Protein AF-A0AAV2AVJ0-F1 (afdb_monomer_lite)

Secondary structure (DSSP, 8-state):
-HHHHH--SSS---SSHHHHHHHHHHHH-HHHHHHHHHHTT--------THHHHHHHHHHHH-HHHHHHHHHHHHHHTSPB-TTTTTT-SSPBTT-HHHHHHHHTS-HHHHHHHHHHT-S-TTTSPPHHHHHTSHHHHTT-

Sequence (141 aa):
MLCILSKKYPFFRADDDLTALAEITFLVGTTEMKMAAHSIGKVLTMNLPETTESISDIRKQLGPARYLQALCTLIMQDQPCYAHSYPQSKEPIMRCMLCYEMSRQVPQSAFDLLNKLLDPNPHTRITAHDALMHPFFTEQI

Foldseek 3Di:
DLCVLLVDPPPQDDPDDVSSVVVLCLLQAVVQLQVLLVLVVHGDDDPDPPVRVVLNVVCVVLPQLRSSLVVSLVSNLQDFACPVCPPPDRGTDHSDPVSNVVSVPQDSQVSVLVSLCSRSRPVRRDDPVVSCVGCSNPVPD

InterPro domains:
  IPR011009 Protein kinase-like domain superfamily [SSF56112] (3-139)

Structure (mmCIF, N/CA/C/O backbone):
data_AF-A0AAV2AVJ0-F1
#
_entry.id   AF-A0AAV2AVJ0-F1
#
loop_
_atom_site.group_PDB
_atom_site.id
_atom_site.type_symbol
_atom_site.label_atom_id
_atom_site.label_alt_id
_atom_site.label_comp_id
_atom_site.label_asym_id
_atom_site.label_entity_id
_atom_site.label_seq_id
_atom_site.pdbx_PDB_ins_code
_atom_site.Cartn_x
_atom_site.Cartn_y
_atom_site.Cartn_z
_atom_site.occupancy
_atom_site.B_iso_or_equiv
_atom_site.auth_seq_id
_atom_site.auth_comp_id
_atom_site.auth_asym_id
_atom_site.auth_atom_id
_atom_site.pdbx_PDB_model_num
ATOM 1 N N . MET A 1 1 ? 1.447 -5.380 -6.882 1.00 91.25 1 MET A N 1
ATOM 2 C CA . MET A 1 1 ? 2.059 -4.053 -7.125 1.00 91.25 1 MET A CA 1
ATOM 3 C C . MET A 1 1 ? 3.228 -3.760 -6.180 1.00 91.25 1 MET A C 1
ATOM 5 O O . MET A 1 1 ? 4.312 -3.500 -6.679 1.00 91.25 1 MET A O 1
ATOM 9 N N . LEU A 1 2 ? 3.070 -3.886 -4.854 1.00 95.06 2 LEU A N 1
ATOM 10 C CA . LEU A 1 2 ? 4.154 -3.665 -3.876 1.00 95.06 2 LEU A CA 1
ATOM 11 C C . LEU A 1 2 ? 5.429 -4.490 -4.152 1.00 95.06 2 LEU A C 1
ATOM 13 O O . LEU A 1 2 ? 6.517 -3.926 -4.235 1.00 95.06 2 LEU A O 1
ATOM 17 N N . CYS A 1 3 ? 5.302 -5.804 -4.378 1.00 95.00 3 CYS A N 1
ATOM 18 C CA . CYS A 1 3 ? 6.441 -6.670 -4.723 1.00 95.00 3 CYS A CA 1
ATOM 19 C C . CYS A 1 3 ? 7.137 -6.253 -6.030 1.00 95.00 3 CYS A C 1
ATOM 21 O O . CYS A 1 3 ? 8.350 -6.367 -6.147 1.00 95.00 3 CYS A O 1
ATOM 23 N N . ILE A 1 4 ? 6.373 -5.750 -7.007 1.00 93.00 4 ILE A N 1
ATOM 24 C CA . ILE A 1 4 ? 6.895 -5.322 -8.314 1.00 93.00 4 ILE A CA 1
ATOM 25 C C . ILE A 1 4 ? 7.734 -4.053 -8.138 1.00 93.00 4 ILE A C 1
ATOM 27 O O . ILE A 1 4 ? 8.883 -4.006 -8.568 1.00 93.00 4 ILE A O 1
ATOM 31 N N . LEU A 1 5 ? 7.180 -3.047 -7.455 1.00 93.44 5 LEU A N 1
ATOM 32 C CA . LEU A 1 5 ? 7.832 -1.748 -7.265 1.00 93.44 5 LEU A CA 1
ATOM 33 C C . LEU A 1 5 ? 9.040 -1.813 -6.320 1.00 93.44 5 LEU A C 1
ATOM 35 O O . LEU A 1 5 ? 10.007 -1.083 -6.518 1.00 93.44 5 LEU A O 1
ATOM 39 N N . SER A 1 6 ? 9.016 -2.706 -5.329 1.00 92.75 6 SER A N 1
ATOM 40 C CA . 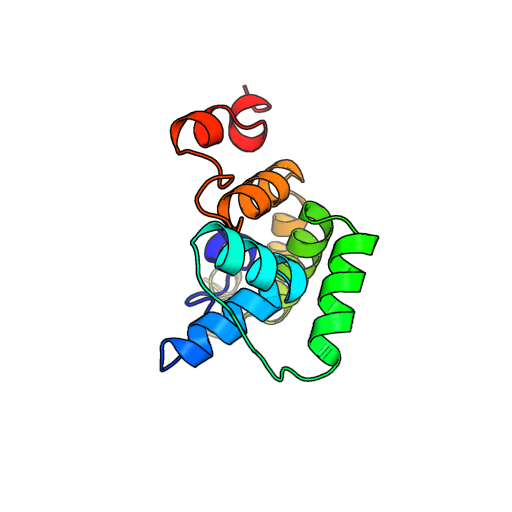SER A 1 6 ? 10.141 -2.929 -4.404 1.00 92.75 6 SER A CA 1
ATOM 41 C C . SER A 1 6 ? 11.150 -3.978 -4.882 1.00 92.75 6 SER A C 1
ATOM 43 O O . SER A 1 6 ? 12.223 -4.095 -4.296 1.00 92.75 6 SER A O 1
ATOM 45 N N . LYS A 1 7 ? 10.809 -4.768 -5.913 1.00 89.69 7 LYS A N 1
ATOM 46 C CA . LYS A 1 7 ? 11.548 -5.967 -6.360 1.00 89.69 7 LYS A CA 1
ATOM 47 C C . LYS A 1 7 ? 11.802 -7.002 -5.252 1.00 89.69 7 LYS A C 1
ATOM 49 O O . LYS A 1 7 ? 12.700 -7.829 -5.375 1.00 89.69 7 LYS A O 1
ATOM 54 N N . LYS A 1 8 ? 11.002 -6.982 -4.183 1.00 90.69 8 LYS A N 1
ATOM 55 C CA . LYS A 1 8 ? 11.078 -7.929 -3.066 1.00 90.69 8 LYS A CA 1
ATOM 56 C C . LYS A 1 8 ? 9.897 -8.890 -3.131 1.00 90.69 8 LYS A C 1
ATOM 58 O O . LYS A 1 8 ? 8.742 -8.467 -3.060 1.00 90.69 8 LYS A O 1
ATOM 63 N N . TYR A 1 9 ? 10.186 -10.184 -3.235 1.00 90.81 9 TYR A N 1
ATOM 64 C CA . TYR A 1 9 ? 9.184 -11.243 -3.165 1.00 90.81 9 TYR A CA 1
ATOM 65 C C . TYR A 1 9 ? 9.683 -12.437 -2.324 1.00 90.81 9 TYR A C 1
ATOM 67 O O . TYR A 1 9 ? 10.835 -12.848 -2.481 1.00 90.81 9 TYR A O 1
ATOM 75 N N . PRO A 1 10 ? 8.837 -13.012 -1.450 1.00 93.00 10 PRO A N 1
ATOM 76 C CA . PRO A 1 10 ? 7.617 -12.395 -0.921 1.00 93.00 10 PRO A CA 1
ATOM 77 C C . PRO A 1 10 ? 7.958 -11.107 -0.144 1.00 93.00 10 PRO A C 1
ATOM 79 O O . PRO A 1 10 ? 9.048 -10.995 0.423 1.00 93.00 10 PRO A O 1
ATOM 82 N N . PHE A 1 11 ? 7.065 -10.109 -0.188 1.00 93.44 11 PHE A N 1
ATOM 83 C CA . PHE A 1 11 ? 7.297 -8.829 0.494 1.00 93.44 11 PHE A CA 1
ATOM 84 C C . PHE A 1 11 ? 7.153 -8.979 2.010 1.00 93.44 11 PHE A C 1
ATOM 86 O O . PHE A 1 11 ? 8.098 -8.679 2.735 1.00 93.44 11 PHE A O 1
ATOM 93 N N . PHE A 1 12 ? 5.999 -9.485 2.447 1.00 92.56 12 PHE A N 1
ATOM 94 C CA . PHE A 1 12 ? 5.727 -9.882 3.827 1.00 92.56 12 PHE A CA 1
ATOM 95 C C . PHE A 1 12 ? 6.182 -11.327 4.041 1.00 92.56 12 PHE A C 1
ATOM 97 O O . PHE A 1 12 ? 5.973 -12.171 3.162 1.00 92.56 12 PHE A O 1
ATOM 104 N N . ARG A 1 13 ? 6.834 -11.603 5.171 1.00 90.50 13 ARG A N 1
ATOM 105 C CA . ARG A 1 13 ? 7.372 -12.930 5.530 1.00 90.50 13 ARG A CA 1
ATOM 106 C C . ARG A 1 13 ? 6.960 -13.282 6.955 1.00 90.50 13 ARG A C 1
ATOM 108 O O . ARG A 1 13 ? 7.796 -13.579 7.798 1.00 90.50 13 ARG A O 1
ATOM 115 N N . ALA A 1 14 ? 5.660 -13.216 7.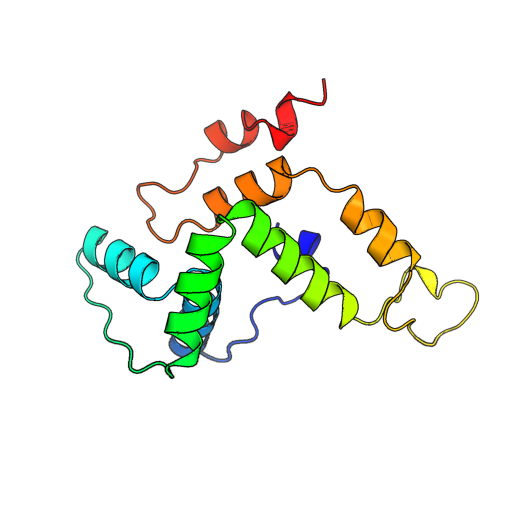190 1.00 92.81 14 ALA A N 1
ATOM 116 C CA . ALA A 1 14 ? 5.067 -13.560 8.464 1.00 92.81 14 ALA A CA 1
ATOM 117 C C . ALA A 1 14 ? 4.729 -15.053 8.535 1.00 92.81 14 ALA A C 1
ATOM 119 O O . ALA A 1 14 ? 4.146 -15.602 7.597 1.00 92.81 14 ALA A O 1
ATOM 120 N N . ASP A 1 15 ? 5.059 -15.672 9.666 1.00 94.31 15 ASP A N 1
ATOM 121 C CA . ASP A 1 15 ? 4.747 -17.078 9.952 1.00 94.31 15 ASP A CA 1
ATOM 122 C C . ASP A 1 15 ? 3.333 -17.264 10.542 1.00 94.31 15 ASP A C 1
ATOM 124 O O . ASP A 1 15 ? 2.819 -18.381 10.593 1.00 94.31 15 ASP A O 1
ATOM 128 N N . ASP A 1 16 ? 2.688 -16.172 10.966 1.00 95.19 16 ASP A N 1
ATOM 129 C CA . ASP A 1 16 ? 1.339 -16.150 11.532 1.00 95.19 16 ASP A CA 1
ATOM 130 C C . ASP A 1 16 ? 0.594 -14.835 11.219 1.00 95.19 16 ASP A C 1
ATOM 132 O O . ASP A 1 16 ? 1.191 -13.827 10.824 1.00 95.19 16 ASP A O 1
ATOM 136 N N . ASP A 1 17 ? -0.727 -14.838 11.419 1.00 95.12 17 ASP A N 1
ATOM 137 C CA . ASP A 1 17 ? -1.611 -13.717 11.075 1.00 95.12 17 ASP A CA 1
ATOM 138 C C . ASP A 1 17 ? -1.318 -12.431 11.867 1.00 95.12 17 ASP A C 1
ATOM 140 O O . ASP A 1 17 ? -1.495 -11.330 11.340 1.00 95.12 17 ASP A O 1
ATOM 144 N N . LEU A 1 18 ? -0.874 -12.532 13.126 1.00 92.06 18 LEU A N 1
ATOM 145 C CA . LEU A 1 18 ? -0.579 -11.360 13.956 1.00 92.06 18 LEU A CA 1
ATOM 146 C C . LEU A 1 18 ? 0.740 -10.719 13.536 1.00 92.06 18 LEU A C 1
ATOM 148 O O . LEU A 1 18 ? 0.825 -9.491 13.465 1.00 92.06 18 LEU A O 1
ATOM 152 N N . THR A 1 19 ? 1.736 -11.534 13.192 1.00 91.94 19 THR A N 1
ATOM 153 C CA . THR A 1 19 ? 2.981 -11.056 12.584 1.00 91.94 19 THR A CA 1
ATOM 154 C C . THR A 1 19 ? 2.695 -10.396 11.234 1.00 91.94 19 THR A C 1
ATOM 156 O O . THR A 1 19 ? 3.174 -9.291 10.978 1.00 91.94 19 THR A O 1
ATOM 159 N N . ALA A 1 20 ? 1.824 -10.988 10.408 1.00 93.56 20 ALA A N 1
ATOM 160 C CA . ALA A 1 20 ? 1.416 -10.402 9.131 1.00 93.56 20 ALA A CA 1
ATOM 161 C C . ALA A 1 20 ? 0.720 -9.050 9.333 1.00 93.56 20 ALA A C 1
ATOM 163 O O . ALA A 1 20 ? 1.047 -8.065 8.667 1.00 93.56 20 ALA A O 1
ATOM 164 N N . LEU A 1 21 ? -0.202 -8.973 10.297 1.00 93.19 21 LEU A N 1
ATOM 165 C CA . LEU A 1 21 ? -0.881 -7.734 10.655 1.00 93.19 21 LEU A CA 1
ATOM 166 C C . LEU A 1 21 ? 0.108 -6.672 11.150 1.00 93.19 21 LEU A C 1
ATOM 168 O O . LEU A 1 21 ? -0.013 -5.511 10.759 1.00 93.19 21 LEU A O 1
ATOM 172 N N . ALA A 1 22 ? 1.095 -7.044 11.967 1.00 90.00 22 ALA A N 1
ATOM 173 C CA . ALA A 1 22 ? 2.124 -6.126 12.446 1.00 90.00 22 ALA A CA 1
ATOM 174 C C . ALA A 1 22 ? 2.992 -5.582 11.297 1.00 90.00 22 ALA A C 1
ATOM 176 O O . ALA A 1 22 ? 3.193 -4.369 11.222 1.00 90.00 22 ALA A O 1
ATOM 177 N N . GLU A 1 23 ? 3.438 -6.434 10.366 1.00 91.19 23 GLU A N 1
ATOM 178 C CA . GLU A 1 23 ? 4.218 -6.011 9.193 1.00 91.19 23 GLU A CA 1
ATOM 179 C C . GLU A 1 23 ? 3.418 -5.079 8.268 1.00 91.19 23 GLU A C 1
ATOM 181 O O . GLU A 1 23 ? 3.928 -4.051 7.812 1.00 91.19 23 GLU A O 1
ATOM 186 N N . ILE A 1 24 ? 2.141 -5.392 8.016 1.00 92.38 24 ILE A N 1
ATOM 187 C CA . ILE A 1 24 ? 1.252 -4.523 7.233 1.00 92.38 24 ILE A CA 1
ATOM 188 C C . ILE A 1 24 ? 1.052 -3.192 7.961 1.00 92.38 24 ILE A C 1
ATOM 190 O O . ILE A 1 24 ? 1.110 -2.128 7.343 1.00 92.38 24 ILE A O 1
ATOM 194 N N . THR A 1 25 ? 0.849 -3.229 9.277 1.00 90.88 25 THR A N 1
ATOM 195 C CA . THR A 1 25 ? 0.639 -2.015 10.068 1.00 90.88 25 THR A CA 1
ATOM 196 C C . THR A 1 25 ? 1.886 -1.136 10.103 1.00 90.88 25 THR A C 1
ATOM 198 O O . THR A 1 25 ? 1.766 0.084 10.062 1.00 90.88 25 THR A O 1
ATOM 201 N N . PHE A 1 26 ? 3.080 -1.726 10.108 1.00 87.38 26 PHE A N 1
ATOM 202 C CA . PHE A 1 26 ? 4.339 -0.992 9.997 1.00 87.38 26 PHE A CA 1
ATOM 203 C C . PHE A 1 26 ? 4.454 -0.234 8.665 1.00 87.38 26 PHE A C 1
ATOM 205 O O . PHE A 1 26 ? 4.919 0.902 8.636 1.00 87.38 26 PHE A O 1
ATOM 212 N N . LEU A 1 27 ? 3.996 -0.840 7.564 1.00 89.00 27 LEU A N 1
ATOM 213 C CA . LEU A 1 27 ? 3.978 -0.209 6.241 1.00 89.00 27 LEU A CA 1
ATOM 214 C C . LEU A 1 27 ? 2.919 0.903 6.122 1.00 89.00 27 LEU A C 1
ATOM 216 O O . LEU A 1 27 ? 3.133 1.924 5.461 1.00 89.00 27 LEU A O 1
ATOM 220 N N . VAL A 1 28 ? 1.737 0.668 6.688 1.00 89.38 28 VAL A N 1
ATOM 221 C CA . VAL A 1 28 ? 0.567 1.539 6.512 1.00 89.38 28 VAL A CA 1
ATOM 222 C C . VAL A 1 28 ? 0.544 2.689 7.518 1.00 89.38 28 VAL A C 1
ATOM 224 O O . VAL A 1 28 ? 0.206 3.807 7.136 1.00 89.38 28 VAL A O 1
ATOM 227 N N . GLY A 1 29 ? 0.937 2.428 8.761 1.00 87.25 29 GLY A N 1
ATOM 228 C CA . GLY A 1 29 ? 0.799 3.333 9.896 1.00 87.25 29 GLY A CA 1
ATOM 229 C C . GLY A 1 29 ? -0.155 2.770 10.952 1.00 87.25 29 GLY A C 1
ATOM 230 O O . GLY A 1 29 ? -1.190 2.166 10.649 1.00 87.25 29 GLY A O 1
ATOM 231 N N . THR A 1 30 ? 0.204 2.953 12.224 1.00 87.19 30 THR A N 1
ATOM 232 C CA . THR A 1 30 ? -0.553 2.406 13.363 1.00 87.19 30 THR A CA 1
ATOM 233 C C . THR A 1 30 ? -1.891 3.113 13.552 1.00 87.19 30 THR A C 1
ATOM 235 O O . THR A 1 30 ? -2.888 2.481 13.903 1.00 87.19 30 THR A O 1
ATOM 238 N N . THR A 1 31 ? -1.931 4.421 13.295 1.00 87.56 31 THR A N 1
ATOM 239 C CA . THR A 1 31 ? -3.136 5.243 13.454 1.00 87.56 31 THR A CA 1
ATOM 240 C C . THR A 1 31 ? -4.161 4.880 12.386 1.00 87.56 31 THR A C 1
ATOM 242 O O . THR A 1 31 ? -5.318 4.601 12.692 1.00 87.56 31 THR A O 1
ATOM 245 N N . GLU A 1 32 ? -3.717 4.806 11.135 1.00 89.94 32 GLU A N 1
ATOM 246 C CA . GLU A 1 32 ? -4.505 4.447 9.962 1.00 89.94 32 GLU A CA 1
ATOM 247 C C . GLU A 1 32 ? -5.096 3.043 10.106 1.00 89.94 32 GLU A C 1
ATOM 249 O O . GLU A 1 32 ? -6.292 2.852 9.876 1.00 89.94 32 GLU A O 1
ATOM 254 N N . MET A 1 33 ? -4.298 2.077 10.572 1.00 92.94 33 MET A N 1
ATOM 255 C CA . MET A 1 33 ? -4.782 0.718 10.805 1.00 92.94 33 MET A CA 1
ATOM 256 C C . MET A 1 33 ? -5.817 0.645 11.937 1.00 92.94 33 MET A C 1
ATOM 258 O O . MET A 1 33 ? -6.833 -0.034 11.794 1.00 92.94 33 MET A O 1
ATOM 262 N N . LYS A 1 34 ? -5.614 1.367 13.049 1.00 92.44 34 LYS A N 1
ATOM 263 C CA . LYS A 1 34 ? -6.597 1.426 14.148 1.00 92.44 34 LYS A CA 1
ATOM 264 C C . LYS A 1 34 ? -7.925 2.035 13.693 1.00 92.44 34 LYS A C 1
ATOM 266 O O . LYS A 1 34 ? -8.983 1.505 14.030 1.00 92.44 34 LYS A O 1
ATOM 271 N N . MET A 1 35 ? -7.880 3.110 12.904 1.00 93.12 35 MET A N 1
ATOM 272 C CA . MET A 1 35 ? -9.082 3.731 12.334 1.00 93.12 35 MET A CA 1
ATOM 273 C C . MET A 1 35 ? -9.812 2.784 11.373 1.00 93.12 35 MET A C 1
ATOM 275 O O . MET A 1 35 ? -11.036 2.671 11.431 1.00 93.12 35 MET A O 1
ATOM 279 N N . ALA A 1 36 ? -9.071 2.066 10.527 1.00 96.00 36 ALA A N 1
ATOM 280 C CA . ALA A 1 36 ? -9.639 1.066 9.630 1.00 96.00 36 ALA A CA 1
ATOM 281 C C . ALA A 1 36 ? -10.267 -0.115 10.384 1.00 96.00 36 ALA A C 1
ATOM 283 O O . ALA A 1 36 ? -11.354 -0.556 10.030 1.00 96.00 36 ALA A O 1
ATOM 284 N N . ALA A 1 37 ? -9.635 -0.599 11.457 1.00 96.75 37 ALA A N 1
ATOM 285 C CA . ALA A 1 37 ? -10.225 -1.628 12.311 1.00 96.75 37 ALA A CA 1
ATOM 286 C C . ALA A 1 37 ? -11.550 -1.144 12.925 1.00 96.75 37 ALA A C 1
ATOM 288 O O . ALA A 1 37 ? -12.551 -1.861 12.899 1.00 96.75 37 ALA A O 1
ATOM 289 N N . HIS A 1 38 ? -11.589 0.102 13.403 1.00 96.88 38 HIS A N 1
ATOM 290 C CA . HIS A 1 38 ? -12.805 0.683 13.963 1.00 96.88 38 HIS A CA 1
ATOM 291 C C . HIS A 1 38 ? -13.939 0.788 12.928 1.00 96.88 38 HIS A C 1
ATOM 293 O O . HIS A 1 38 ? -15.093 0.526 13.265 1.00 96.88 38 HIS A O 1
ATOM 299 N N . SER A 1 39 ? -13.638 1.105 11.660 1.00 97.62 39 SER A N 1
ATOM 300 C CA . SER A 1 39 ? -14.659 1.219 10.601 1.00 97.62 39 SER A CA 1
ATOM 301 C C . SER A 1 39 ? -15.378 -0.101 10.290 1.00 97.62 39 SER A C 1
ATOM 303 O O . SER A 1 39 ? -16.489 -0.082 9.765 1.00 97.62 39 SER A O 1
ATOM 305 N N . ILE A 1 40 ? -14.779 -1.239 10.653 1.00 97.25 40 ILE A N 1
ATOM 306 C CA . ILE A 1 40 ? -15.363 -2.582 10.519 1.00 97.25 40 ILE A CA 1
ATOM 307 C C . ILE A 1 40 ? -15.840 -3.161 11.864 1.00 97.25 40 ILE A C 1
ATOM 309 O O . ILE A 1 40 ? -16.057 -4.368 11.983 1.00 97.25 40 ILE A O 1
ATOM 313 N N . GLY A 1 41 ? -15.982 -2.322 12.898 1.00 97.19 41 GLY A N 1
ATOM 314 C CA . GLY A 1 41 ? -16.452 -2.736 14.223 1.00 97.19 41 GLY A CA 1
ATOM 315 C C . GLY A 1 41 ? -15.441 -3.578 15.009 1.00 97.19 41 GLY A C 1
ATOM 316 O O . GLY A 1 41 ? -15.831 -4.402 15.837 1.00 97.19 41 GLY A O 1
ATOM 317 N N . LYS A 1 42 ? -14.141 -3.414 14.737 1.00 96.31 42 LYS A N 1
ATOM 318 C CA . LYS A 1 42 ? -13.047 -4.085 15.450 1.00 96.31 42 LYS A CA 1
ATOM 319 C C . LYS A 1 42 ? -12.232 -3.078 16.255 1.00 96.31 42 LYS A C 1
ATOM 321 O O . LYS A 1 42 ? -12.075 -1.924 15.873 1.00 96.31 42 LYS A O 1
ATOM 326 N N . VAL A 1 43 ? -11.672 -3.538 17.368 1.00 94.31 43 VAL A N 1
ATOM 327 C CA . VAL A 1 43 ? -10.734 -2.757 18.179 1.00 94.31 43 VAL A CA 1
ATOM 328 C C . VAL A 1 43 ? -9.361 -3.390 18.036 1.00 94.31 43 VAL A C 1
ATOM 330 O O . VAL A 1 43 ? -9.190 -4.566 18.352 1.00 94.31 43 VAL A O 1
ATOM 333 N N . LEU A 1 44 ? -8.396 -2.615 17.542 1.00 90.88 44 LEU A N 1
ATOM 334 C CA . LEU A 1 44 ? -7.011 -3.050 17.404 1.00 90.88 44 LEU A CA 1
ATOM 335 C C . LEU A 1 44 ? -6.148 -2.396 18.484 1.00 90.88 44 LEU A C 1
ATOM 337 O O . LEU A 1 44 ? -5.887 -1.192 18.452 1.00 90.88 44 LEU A O 1
ATOM 341 N N . THR A 1 45 ? -5.671 -3.213 19.417 1.00 89.56 45 THR A N 1
ATOM 342 C CA . THR A 1 45 ? -4.700 -2.805 20.435 1.00 89.56 45 THR A CA 1
ATOM 343 C C . THR A 1 45 ? -3.350 -3.393 20.080 1.00 89.56 45 THR A C 1
ATOM 345 O O . THR A 1 45 ? -3.239 -4.572 19.761 1.00 89.56 45 THR A O 1
ATOM 348 N N . MET A 1 46 ? -2.318 -2.561 20.112 1.00 79.81 46 MET A N 1
ATOM 349 C CA . MET A 1 46 ? -0.998 -2.934 19.632 1.00 79.81 46 MET A CA 1
ATOM 350 C C . MET A 1 46 ? 0.053 -2.143 20.404 1.00 79.81 46 MET A C 1
ATOM 352 O O . MET A 1 46 ? 0.048 -0.913 20.371 1.00 79.81 46 MET A O 1
ATOM 356 N N . ASN A 1 47 ? 0.927 -2.872 21.098 1.00 77.56 47 ASN A N 1
ATOM 357 C CA . ASN A 1 47 ? 2.102 -2.340 21.785 1.00 77.56 47 ASN A CA 1
ATOM 358 C C . ASN A 1 47 ? 3.301 -2.454 20.845 1.00 77.56 47 ASN A C 1
ATOM 360 O O . ASN A 1 47 ? 4.181 -3.290 21.042 1.00 77.56 47 ASN A O 1
ATOM 364 N N . LEU A 1 48 ? 3.281 -1.671 19.766 1.00 67.56 48 LEU A N 1
ATOM 365 C CA . LEU A 1 48 ? 4.434 -1.594 18.878 1.00 67.56 48 LEU A CA 1
ATOM 366 C C . LEU A 1 48 ? 5.475 -0.618 19.444 1.00 67.56 48 LEU A C 1
ATOM 368 O O . LEU A 1 48 ? 5.102 0.341 20.120 1.00 67.56 48 LEU A O 1
ATOM 372 N N . PRO A 1 49 ? 6.770 -0.847 19.173 1.00 67.19 49 PRO A N 1
ATOM 373 C CA . PRO A 1 49 ? 7.830 0.073 19.570 1.00 67.19 49 PRO A CA 1
ATOM 374 C C . PRO A 1 49 ? 7.646 1.474 18.955 1.00 67.19 49 PRO A C 1
ATOM 376 O O . PRO A 1 49 ? 7.053 1.623 17.879 1.00 67.19 49 PRO A O 1
ATOM 379 N N . GLU A 1 50 ? 8.214 2.491 19.616 1.00 59.69 50 GLU A N 1
ATOM 380 C CA . GLU A 1 50 ? 8.179 3.923 19.234 1.00 59.69 50 GLU A CA 1
ATOM 381 C C . GLU A 1 50 ? 8.590 4.184 17.771 1.00 59.69 50 GLU A C 1
ATOM 383 O O . GLU A 1 50 ? 8.157 5.147 17.140 1.00 59.69 50 GLU A O 1
ATOM 388 N N . THR A 1 51 ? 9.371 3.278 17.174 1.00 61.78 51 THR A N 1
ATOM 389 C CA . THR A 1 51 ? 9.771 3.316 15.759 1.00 61.78 51 THR A CA 1
ATOM 390 C C . THR A 1 51 ? 8.587 3.350 14.786 1.00 61.78 51 THR A C 1
ATOM 392 O O . THR A 1 51 ? 8.728 3.831 13.663 1.00 61.78 51 THR A O 1
ATOM 395 N N . THR A 1 52 ? 7.407 2.887 15.202 1.00 60.44 52 THR A N 1
ATOM 396 C CA . THR A 1 52 ? 6.191 2.897 14.373 1.00 60.44 52 THR A CA 1
ATOM 397 C C . THR A 1 52 ? 5.459 4.239 14.355 1.00 60.44 52 THR A C 1
ATOM 399 O O . THR A 1 52 ? 4.815 4.577 13.356 1.00 60.44 52 THR A O 1
ATOM 402 N N . GLU A 1 53 ? 5.612 5.045 15.406 1.00 60.03 53 GLU A N 1
ATOM 403 C CA . GLU A 1 53 ? 5.133 6.430 15.427 1.00 60.03 53 GLU A CA 1
ATOM 404 C C . GLU A 1 53 ? 5.974 7.280 14.469 1.00 60.03 53 GLU A C 1
ATOM 406 O O . GLU A 1 53 ? 5.425 7.938 13.585 1.00 60.03 53 GLU A O 1
ATOM 411 N N . SER A 1 54 ? 7.301 7.109 14.509 1.00 70.69 54 SER A N 1
ATOM 412 C CA . SER A 1 54 ? 8.231 7.779 13.590 1.00 70.69 54 SER A CA 1
ATOM 413 C C . SER A 1 54 ? 7.909 7.521 12.111 1.00 70.69 54 SER A C 1
ATOM 415 O O . SER A 1 54 ? 7.963 8.440 11.297 1.00 70.69 54 SER A O 1
ATOM 417 N N . ILE A 1 55 ? 7.510 6.302 11.736 1.00 72.56 55 ILE A N 1
ATOM 418 C CA . ILE A 1 55 ? 7.157 5.981 10.340 1.00 72.56 55 ILE A CA 1
ATOM 419 C C . ILE A 1 55 ? 5.848 6.635 9.916 1.00 72.56 55 ILE A C 1
ATOM 421 O O . ILE A 1 55 ? 5.746 7.130 8.791 1.00 72.56 55 ILE A O 1
ATOM 425 N N . SER A 1 56 ? 4.864 6.659 10.813 1.00 76.81 56 SER A N 1
ATOM 426 C CA . SER A 1 56 ? 3.592 7.336 10.566 1.00 76.81 56 SER A CA 1
ATOM 427 C C . SER A 1 56 ? 3.826 8.840 10.352 1.00 76.81 56 SER A C 1
ATOM 429 O O . SER A 1 56 ? 3.249 9.438 9.443 1.00 76.81 56 SER A O 1
ATOM 431 N N . ASP A 1 57 ? 4.748 9.438 11.108 1.00 81.31 57 ASP A N 1
ATOM 432 C CA . ASP A 1 57 ? 5.136 10.843 10.963 1.00 81.31 57 ASP A CA 1
ATOM 433 C C . ASP A 1 57 ? 5.923 11.114 9.676 1.00 81.31 57 ASP A C 1
ATOM 435 O O . ASP A 1 57 ? 5.604 12.056 8.948 1.00 81.31 57 ASP A O 1
ATOM 439 N N . ILE A 1 58 ? 6.883 10.252 9.321 1.00 82.62 58 ILE A N 1
ATOM 440 C CA . ILE A 1 58 ? 7.613 10.336 8.044 1.00 82.62 58 ILE A CA 1
ATOM 441 C C . ILE A 1 58 ? 6.636 10.252 6.864 1.00 82.62 58 ILE A C 1
ATOM 443 O O . ILE A 1 58 ? 6.736 11.022 5.904 1.00 82.62 58 ILE A O 1
ATOM 447 N N . ARG A 1 59 ? 5.662 9.337 6.933 1.00 86.00 59 ARG A N 1
ATOM 448 C CA . ARG A 1 59 ? 4.625 9.170 5.909 1.00 86.00 59 ARG A CA 1
ATOM 449 C C . ARG A 1 59 ? 3.759 10.422 5.772 1.00 86.00 59 ARG A C 1
ATOM 451 O O . ARG A 1 59 ? 3.471 10.827 4.644 1.00 86.00 59 ARG A O 1
ATOM 458 N N . LYS A 1 60 ? 3.387 11.060 6.886 1.00 86.12 60 LYS A N 1
ATOM 459 C CA . LYS A 1 60 ? 2.665 12.344 6.887 1.00 86.12 60 LYS A CA 1
ATOM 460 C C . LYS A 1 60 ? 3.512 13.478 6.306 1.00 86.12 60 LYS A C 1
ATOM 462 O O . LYS A 1 60 ? 3.003 14.250 5.502 1.00 86.12 60 LYS A O 1
ATOM 467 N N . GLN A 1 61 ? 4.796 13.555 6.659 1.00 88.88 61 GLN A N 1
ATOM 468 C CA . GLN A 1 61 ? 5.701 14.619 6.210 1.00 88.88 61 GLN A CA 1
ATOM 469 C C . GLN A 1 61 ? 6.004 14.547 4.706 1.00 88.88 61 GLN A C 1
ATOM 471 O O . GLN A 1 61 ? 6.024 15.572 4.026 1.00 88.88 61 GLN A O 1
ATOM 476 N N . LEU A 1 62 ? 6.260 13.347 4.176 1.00 88.69 62 LEU A N 1
ATOM 477 C CA . LEU A 1 62 ? 6.598 13.150 2.761 1.00 88.69 62 LEU A CA 1
ATOM 478 C C . LEU A 1 62 ? 5.362 13.091 1.855 1.00 88.69 62 LEU A C 1
ATOM 480 O O . LEU A 1 62 ? 5.468 13.353 0.654 1.00 88.69 62 LEU A O 1
ATOM 484 N N . GLY A 1 63 ? 4.209 12.725 2.416 1.00 91.19 63 GLY A N 1
ATOM 485 C CA . GLY A 1 63 ? 3.035 12.289 1.672 1.00 91.19 63 GLY A CA 1
ATOM 486 C C . GLY A 1 63 ? 3.139 10.810 1.258 1.00 91.19 63 GLY A C 1
ATOM 487 O O . GLY A 1 63 ? 4.237 10.283 1.043 1.00 91.19 63 GLY A O 1
ATOM 488 N N . PRO A 1 64 ? 2.001 10.112 1.102 1.00 89.94 64 PRO A N 1
ATOM 489 C CA . PRO A 1 64 ? 1.973 8.653 1.000 1.00 89.94 64 PRO A CA 1
ATOM 490 C C . PRO A 1 64 ? 2.679 8.105 -0.247 1.00 89.94 64 PRO A C 1
ATOM 492 O O . PRO A 1 64 ? 3.431 7.137 -0.153 1.00 89.94 64 PRO A O 1
ATOM 495 N N . ALA A 1 65 ? 2.491 8.737 -1.409 1.00 91.88 65 ALA A N 1
ATOM 496 C CA . ALA A 1 65 ? 3.116 8.284 -2.650 1.00 91.88 65 ALA A CA 1
ATOM 497 C C . ALA A 1 65 ? 4.652 8.418 -2.599 1.00 91.88 65 ALA A C 1
ATOM 499 O O . ALA A 1 65 ? 5.371 7.503 -2.996 1.00 91.88 65 ALA A O 1
ATOM 500 N N . ARG A 1 66 ? 5.173 9.533 -2.067 1.00 93.38 66 ARG A N 1
ATOM 501 C CA . ARG A 1 66 ? 6.623 9.752 -1.921 1.00 93.38 66 ARG A CA 1
ATOM 502 C C . ARG A 1 66 ? 7.236 8.845 -0.862 1.00 93.38 66 ARG A C 1
ATOM 504 O O . ARG A 1 66 ? 8.320 8.313 -1.084 1.00 93.38 66 ARG A O 1
ATOM 511 N N . TYR A 1 67 ? 6.530 8.624 0.246 1.00 93.75 67 TYR A N 1
ATOM 512 C CA . TYR A 1 67 ? 6.921 7.644 1.256 1.00 93.75 67 TYR A CA 1
ATOM 513 C C . TYR A 1 67 ? 7.083 6.244 0.644 1.00 93.75 67 TYR A C 1
ATOM 515 O O . TYR A 1 67 ? 8.142 5.633 0.779 1.00 93.75 67 TYR A O 1
ATOM 523 N N . LEU A 1 68 ? 6.079 5.761 -0.099 1.00 94.31 68 LEU A N 1
ATOM 524 C CA . LEU A 1 68 ? 6.133 4.441 -0.736 1.00 94.31 68 LEU A CA 1
ATOM 525 C C . LEU A 1 68 ? 7.229 4.350 -1.803 1.00 94.31 68 LEU A C 1
ATOM 527 O O . LEU A 1 68 ? 7.876 3.310 -1.918 1.00 94.31 68 LEU A O 1
ATOM 531 N N . GLN A 1 69 ? 7.471 5.426 -2.553 1.00 94.25 69 GLN A N 1
ATOM 532 C CA . GLN A 1 69 ? 8.573 5.496 -3.511 1.00 94.25 69 GLN A CA 1
ATOM 533 C C . GLN A 1 69 ? 9.938 5.382 -2.829 1.00 94.25 69 GLN A C 1
ATOM 535 O O . GLN A 1 69 ? 10.776 4.584 -3.260 1.00 94.25 69 GLN A O 1
ATOM 540 N N . ALA A 1 70 ? 10.158 6.151 -1.760 1.00 92.62 70 ALA A N 1
ATOM 541 C CA . ALA A 1 70 ? 11.393 6.105 -0.987 1.00 92.62 70 ALA A CA 1
ATOM 542 C C . ALA A 1 70 ? 11.604 4.709 -0.386 1.00 92.62 70 ALA A C 1
ATOM 544 O O . ALA A 1 70 ? 12.665 4.115 -0.573 1.00 92.62 70 ALA A O 1
ATOM 545 N N . LEU A 1 71 ? 10.567 4.143 0.237 1.00 92.19 71 LEU A N 1
ATOM 546 C CA . LEU A 1 71 ? 10.613 2.804 0.818 1.00 92.19 71 LEU A CA 1
ATOM 547 C C . LEU A 1 71 ? 10.940 1.731 -0.229 1.00 92.19 71 LEU A C 1
ATOM 549 O O . LEU A 1 71 ? 11.849 0.931 -0.022 1.00 92.19 71 LEU A O 1
ATOM 553 N N . CYS A 1 72 ? 10.242 1.720 -1.370 1.00 93.75 72 CYS A N 1
ATOM 554 C CA . CYS A 1 72 ? 10.500 0.748 -2.436 1.00 93.75 72 CYS A CA 1
ATOM 555 C C . CYS A 1 72 ? 11.923 0.879 -2.991 1.00 93.75 72 CYS A C 1
ATOM 557 O O . CYS A 1 72 ? 12.564 -0.133 -3.264 1.00 93.75 72 CYS A O 1
ATOM 559 N N . THR A 1 73 ? 12.430 2.107 -3.124 1.00 91.19 73 THR A N 1
ATOM 560 C CA . THR A 1 73 ? 13.797 2.365 -3.599 1.00 91.19 73 THR A CA 1
ATOM 561 C C . THR A 1 73 ? 14.840 1.847 -2.611 1.00 91.19 73 THR A C 1
ATOM 563 O O . THR A 1 73 ? 15.789 1.186 -3.029 1.00 91.19 73 THR A O 1
ATOM 566 N N . LEU A 1 74 ? 14.647 2.089 -1.310 1.00 90.44 74 LEU A N 1
ATOM 567 C CA . LEU A 1 74 ? 15.535 1.589 -0.256 1.00 90.44 74 LEU A CA 1
ATOM 568 C C . LEU A 1 74 ? 15.547 0.058 -0.212 1.00 90.44 74 LEU A C 1
ATOM 570 O O . LEU A 1 74 ? 16.617 -0.546 -0.230 1.00 90.44 74 LEU A O 1
ATOM 574 N N . ILE A 1 75 ? 14.368 -0.573 -0.235 1.00 91.12 75 ILE A N 1
ATOM 575 C CA . ILE A 1 75 ? 14.247 -2.037 -0.252 1.00 91.12 75 ILE A CA 1
ATOM 576 C C . ILE A 1 75 ? 14.949 -2.618 -1.481 1.00 91.12 75 ILE A C 1
ATOM 578 O O . ILE A 1 75 ? 15.688 -3.592 -1.360 1.00 91.12 75 ILE A O 1
ATOM 582 N N . MET A 1 76 ? 14.749 -2.008 -2.652 1.00 88.62 76 MET A N 1
ATOM 583 C CA . MET A 1 76 ? 15.338 -2.465 -3.908 1.00 88.62 76 MET A CA 1
ATOM 584 C C . MET A 1 76 ? 16.868 -2.431 -3.890 1.00 88.62 76 MET A C 1
ATOM 586 O O . MET A 1 76 ? 17.498 -3.340 -4.425 1.00 88.62 76 MET A O 1
ATOM 590 N N . GLN A 1 77 ? 17.473 -1.401 -3.295 1.00 85.62 77 GLN A N 1
ATOM 591 C CA . GLN A 1 77 ? 18.933 -1.291 -3.192 1.00 85.62 77 GLN A CA 1
ATOM 592 C C . GLN A 1 77 ? 19.549 -2.399 -2.328 1.00 85.62 77 GLN A C 1
ATOM 594 O O . GLN A 1 77 ? 20.711 -2.755 -2.535 1.00 85.62 77 GLN A O 1
ATOM 599 N N . ASP A 1 78 ? 18.763 -2.954 -1.407 1.00 87.69 78 ASP A N 1
ATOM 600 C CA . ASP A 1 78 ? 19.147 -4.072 -0.547 1.00 87.69 78 ASP A CA 1
ATOM 601 C C . ASP A 1 78 ? 18.844 -5.446 -1.176 1.00 87.69 78 ASP A C 1
ATOM 603 O O . ASP A 1 78 ? 19.148 -6.483 -0.592 1.00 87.69 78 ASP A O 1
ATOM 607 N N . GLN A 1 79 ? 18.244 -5.488 -2.375 1.00 86.12 79 GLN A N 1
ATOM 608 C CA . GLN A 1 79 ? 17.991 -6.746 -3.078 1.00 86.12 79 GLN A CA 1
ATOM 609 C C . GLN A 1 79 ? 19.139 -7.115 -4.037 1.00 86.12 79 GLN A C 1
ATOM 611 O O . GLN A 1 79 ? 19.603 -6.267 -4.809 1.00 86.12 79 GLN A O 1
ATOM 616 N N . PRO A 1 80 ? 19.559 -8.396 -4.064 1.00 88.81 80 PRO A N 1
ATOM 617 C CA . PRO A 1 80 ? 20.462 -8.901 -5.089 1.00 88.81 80 PRO A CA 1
ATOM 618 C C . PRO A 1 80 ? 19.796 -8.860 -6.468 1.00 88.81 80 PRO A C 1
ATOM 620 O O . PRO A 1 80 ? 18.670 -9.325 -6.660 1.00 88.81 80 PRO A O 1
ATOM 623 N N . CYS A 1 81 ? 20.502 -8.323 -7.461 1.00 87.69 81 CYS A N 1
ATOM 624 C CA . CYS A 1 81 ? 20.045 -8.328 -8.843 1.00 87.69 81 CYS A CA 1
ATOM 625 C C . CYS A 1 81 ? 20.616 -9.530 -9.604 1.00 87.69 81 CYS A C 1
ATOM 627 O O . CYS A 1 81 ? 21.823 -9.605 -9.822 1.00 87.69 81 CYS A O 1
ATOM 629 N N . TYR A 1 82 ? 19.730 -10.419 -10.061 1.00 86.12 82 TYR A N 1
ATOM 630 C CA . TYR A 1 82 ? 20.075 -11.574 -10.904 1.00 86.12 82 TYR A CA 1
ATOM 631 C C . TYR A 1 82 ? 19.856 -11.327 -12.405 1.00 86.12 82 TYR A C 1
ATOM 633 O O . TYR A 1 82 ? 20.430 -12.009 -13.244 1.00 86.12 82 TYR A O 1
ATOM 641 N N . ALA A 1 83 ? 19.009 -10.357 -12.765 1.00 85.94 83 ALA A N 1
ATOM 642 C CA . ALA A 1 83 ? 18.669 -10.094 -14.165 1.00 85.94 83 ALA A CA 1
ATOM 643 C C . ALA A 1 83 ? 19.840 -9.476 -14.941 1.00 85.94 83 ALA A C 1
ATOM 645 O O . ALA A 1 83 ? 20.078 -9.832 -16.089 1.00 85.94 83 ALA A O 1
ATOM 646 N N . HIS A 1 84 ? 20.580 -8.570 -14.298 1.00 85.94 84 HIS A N 1
ATOM 647 C CA . HIS A 1 84 ? 21.696 -7.854 -14.918 1.00 85.94 84 HIS A CA 1
ATOM 648 C C . HIS A 1 84 ? 23.063 -8.482 -14.621 1.00 85.94 84 HIS A C 1
ATOM 650 O O . HIS A 1 84 ? 24.073 -7.936 -15.052 1.00 85.94 84 HIS A O 1
ATOM 656 N N . SER A 1 85 ? 23.119 -9.599 -13.886 1.00 79.50 85 SER A N 1
ATOM 657 C CA . SER A 1 85 ? 24.340 -10.407 -13.788 1.00 79.50 85 SER A CA 1
ATOM 658 C C . SER A 1 85 ? 24.497 -11.347 -14.991 1.00 79.50 85 SER A C 1
ATOM 660 O O . SER A 1 85 ? 25.614 -11.687 -15.367 1.00 79.50 85 SER A O 1
ATOM 662 N N . TYR A 1 86 ? 23.405 -11.724 -15.666 1.00 65.12 86 TYR A N 1
ATOM 663 C CA . TYR A 1 86 ? 23.436 -12.565 -16.866 1.00 65.12 86 TYR A CA 1
ATOM 664 C C . TYR A 1 86 ? 23.731 -11.749 -18.144 1.00 65.12 86 TYR A C 1
ATOM 666 O O . TYR A 1 86 ? 23.196 -10.651 -18.289 1.00 65.12 86 TYR A O 1
ATOM 674 N N . PRO A 1 87 ? 24.526 -12.256 -19.114 1.00 65.00 87 PRO A N 1
ATOM 675 C CA . PRO A 1 87 ? 25.205 -13.561 -19.163 1.00 65.00 87 PRO A CA 1
ATOM 676 C C . PRO A 1 87 ? 26.599 -13.576 -18.508 1.00 65.00 87 PRO A C 1
ATOM 678 O O . PRO A 1 87 ? 27.341 -14.541 -18.666 1.00 65.00 87 PRO A O 1
ATOM 681 N N . GLN A 1 88 ? 26.988 -12.502 -17.824 1.00 66.12 88 GLN A N 1
ATOM 682 C CA . GLN A 1 88 ? 28.386 -12.186 -17.519 1.00 66.12 88 GLN A CA 1
ATOM 683 C C . GLN A 1 88 ? 28.911 -12.853 -16.234 1.00 66.12 88 GLN A C 1
ATOM 685 O O . GLN A 1 88 ? 30.090 -13.199 -16.173 1.00 66.12 88 GLN A O 1
ATOM 690 N N . SER A 1 89 ? 28.067 -13.089 -15.225 1.00 70.06 89 SER A N 1
ATOM 691 C CA . SER A 1 89 ? 28.423 -13.785 -13.981 1.00 70.06 89 SER A CA 1
ATOM 692 C C . SER A 1 89 ? 27.217 -14.513 -13.365 1.00 70.06 89 SER A C 1
ATOM 694 O O . SER A 1 89 ? 26.063 -14.124 -13.539 1.00 70.06 89 SER A O 1
ATOM 696 N N . LYS A 1 90 ? 27.474 -15.600 -12.623 1.00 72.75 90 LYS A N 1
ATOM 697 C CA . LYS A 1 90 ? 26.441 -16.296 -11.827 1.00 72.75 90 LYS A CA 1
ATOM 698 C C . LYS A 1 90 ? 26.171 -15.626 -10.473 1.00 72.75 90 LYS A C 1
ATOM 700 O O . LYS A 1 90 ? 25.188 -15.965 -9.822 1.00 72.75 90 LYS A O 1
ATOM 705 N N . GLU A 1 91 ? 27.022 -14.687 -10.069 1.00 85.00 91 GLU A N 1
ATOM 706 C CA . GLU A 1 91 ? 26.897 -13.962 -8.805 1.00 85.00 91 GLU A CA 1
ATOM 707 C C . GLU A 1 91 ? 25.964 -12.753 -8.955 1.00 85.00 91 GLU A C 1
ATOM 709 O O . GLU A 1 91 ? 26.048 -12.038 -9.959 1.00 85.00 91 GLU A O 1
ATOM 714 N N . PRO A 1 92 ? 25.078 -12.489 -7.982 1.00 86.62 92 PRO A N 1
ATOM 715 C CA . PRO A 1 92 ? 24.172 -11.354 -8.050 1.00 86.62 92 PRO A CA 1
ATOM 716 C C . PRO A 1 92 ? 24.898 -10.017 -7.874 1.00 86.62 92 PRO A C 1
ATOM 718 O O . PRO A 1 92 ? 25.850 -9.889 -7.104 1.00 86.62 92 PRO A O 1
ATOM 721 N N . ILE A 1 93 ? 24.379 -8.976 -8.525 1.00 88.06 93 ILE A N 1
ATOM 722 C CA . ILE A 1 93 ? 24.869 -7.605 -8.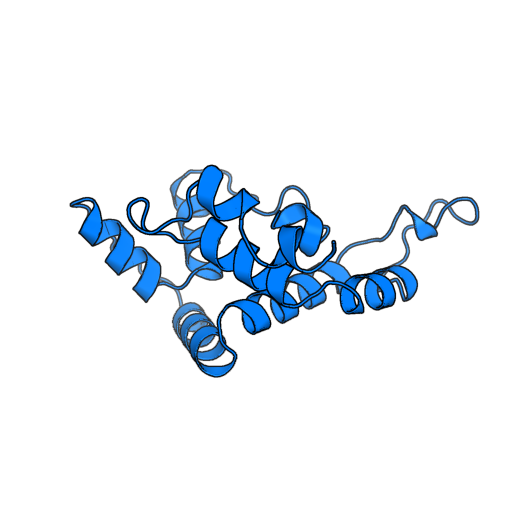349 1.00 88.06 93 ILE A CA 1
ATOM 723 C C . ILE A 1 93 ? 24.120 -6.954 -7.185 1.00 88.06 93 ILE A C 1
ATOM 725 O O . ILE A 1 93 ? 22.910 -6.726 -7.269 1.00 88.06 93 ILE A O 1
ATOM 729 N N . MET A 1 94 ? 24.839 -6.593 -6.123 1.00 88.62 94 MET A N 1
ATOM 730 C CA . MET A 1 94 ? 24.301 -5.744 -5.057 1.00 88.62 94 MET A CA 1
ATOM 731 C C . MET A 1 94 ? 24.266 -4.284 -5.501 1.00 88.62 94 MET A C 1
ATOM 733 O O . MET A 1 94 ? 25.185 -3.817 -6.172 1.00 88.62 94 MET A O 1
ATOM 737 N N . ARG A 1 95 ? 23.210 -3.549 -5.119 1.00 87.12 95 ARG A N 1
ATOM 738 C CA . ARG A 1 95 ? 23.032 -2.125 -5.470 1.00 87.12 95 ARG A CA 1
ATOM 739 C C . ARG A 1 95 ? 23.192 -1.857 -6.975 1.00 87.12 95 ARG A C 1
ATOM 741 O O . ARG A 1 95 ? 23.853 -0.910 -7.392 1.00 87.12 95 ARG A O 1
ATOM 748 N N . CYS A 1 96 ? 22.593 -2.719 -7.798 1.00 88.38 96 CYS A N 1
ATOM 749 C CA . CYS A 1 96 ? 22.678 -2.641 -9.255 1.00 88.38 96 CYS A CA 1
ATOM 750 C C . CYS A 1 96 ? 22.221 -1.268 -9.789 1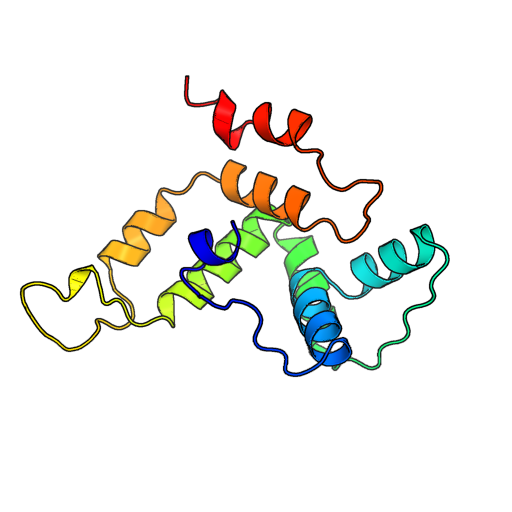.00 88.38 96 CYS A C 1
ATOM 752 O O . CYS A 1 96 ? 21.057 -0.888 -9.636 1.00 88.38 96 CYS A O 1
ATOM 754 N N . MET A 1 97 ? 23.130 -0.557 -10.465 1.00 87.94 97 MET A N 1
ATOM 755 C CA . MET A 1 97 ? 22.892 0.792 -10.994 1.00 87.94 97 MET A CA 1
ATOM 756 C C . MET A 1 97 ? 21.764 0.823 -12.034 1.00 87.94 97 MET A C 1
ATOM 758 O O . MET A 1 97 ? 20.890 1.676 -11.943 1.00 87.94 97 MET A O 1
ATOM 762 N N . LEU A 1 98 ? 21.697 -0.165 -12.935 1.00 88.62 98 LEU A N 1
ATOM 763 C CA . LEU A 1 98 ? 20.619 -0.276 -13.931 1.00 88.62 98 LEU A CA 1
ATOM 764 C C . LEU A 1 98 ? 19.243 -0.452 -13.275 1.00 88.62 98 LEU A C 1
ATOM 766 O O . LEU A 1 98 ? 18.253 0.150 -13.686 1.00 88.62 98 LEU A O 1
ATOM 770 N N . CYS A 1 99 ? 19.171 -1.258 -12.210 1.00 87.56 99 CYS A N 1
ATOM 771 C CA . CYS A 1 99 ? 17.939 -1.423 -11.444 1.00 87.56 99 CYS A CA 1
ATOM 772 C C . CYS A 1 99 ? 17.493 -0.122 -10.773 1.00 87.56 99 CYS A C 1
ATOM 774 O O . CYS A 1 99 ? 16.286 0.118 -10.716 1.00 87.56 99 CYS A O 1
ATOM 776 N N . TYR A 1 100 ? 18.446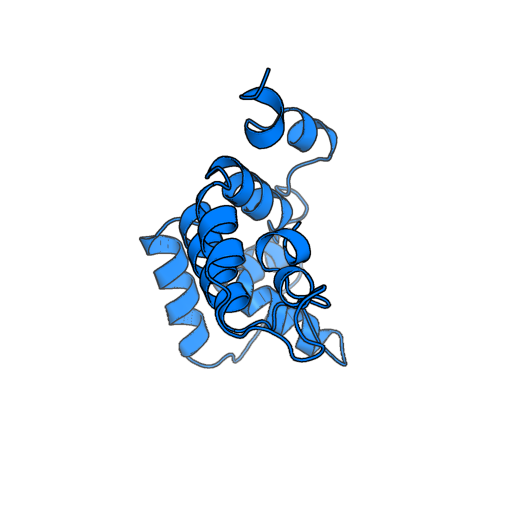 0.663 -10.268 1.00 87.00 100 TYR A N 1
ATOM 777 C CA . TYR A 1 100 ? 18.200 1.956 -9.638 1.00 87.00 100 TYR A CA 1
ATOM 778 C C . TYR A 1 100 ? 17.785 3.028 -10.655 1.00 87.00 100 TYR A C 1
ATOM 780 O O . TYR A 1 100 ? 16.850 3.781 -10.412 1.00 87.00 100 TYR A O 1
ATOM 788 N N . GLU A 1 101 ? 18.419 3.085 -11.824 1.00 88.88 101 GLU A N 1
ATOM 789 C CA . GLU A 1 101 ? 18.019 4.011 -12.890 1.00 88.88 101 GLU A CA 1
ATOM 790 C C . GLU A 1 101 ? 16.608 3.711 -13.395 1.00 88.88 101 GLU A C 1
ATOM 792 O O . GLU A 1 101 ? 15.784 4.618 -13.499 1.00 88.88 101 GLU A O 1
ATOM 797 N N . MET A 1 102 ? 16.295 2.431 -13.610 1.00 86.44 102 MET A N 1
ATOM 798 C CA . MET A 1 102 ? 14.957 2.006 -14.015 1.00 86.44 102 MET A CA 1
ATOM 799 C C . MET A 1 102 ? 13.896 2.376 -12.968 1.00 86.44 102 MET A C 1
ATOM 801 O O . MET A 1 102 ? 12.802 2.809 -13.319 1.00 86.44 102 MET A O 1
ATOM 805 N N . SER A 1 103 ? 14.200 2.249 -11.670 1.00 86.50 103 SER A N 1
ATOM 806 C CA . SER A 1 103 ? 13.233 2.601 -10.623 1.00 86.50 103 SER A CA 1
ATOM 807 C C . SER A 1 103 ? 12.956 4.102 -10.544 1.00 86.50 103 SER A C 1
ATOM 809 O O . SER A 1 103 ? 11.850 4.493 -10.172 1.00 86.50 103 SER A O 1
ATOM 811 N N . ARG A 1 104 ? 13.912 4.951 -10.946 1.00 87.44 104 ARG A N 1
ATOM 812 C CA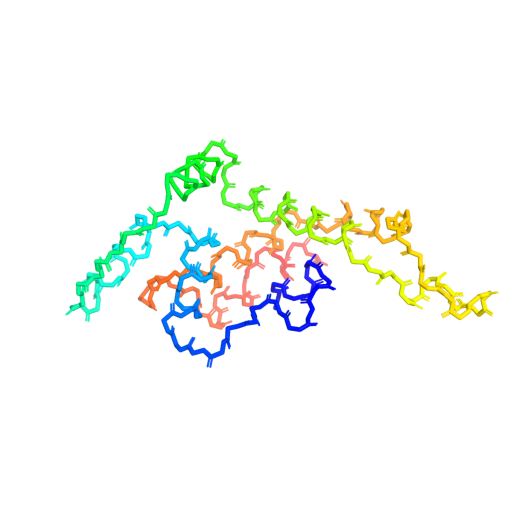 . ARG A 1 104 ? 13.722 6.409 -11.025 1.00 87.44 104 ARG A CA 1
ATOM 813 C C . ARG A 1 104 ? 12.787 6.842 -12.152 1.00 87.44 104 ARG A C 1
ATOM 815 O O . ARG A 1 104 ? 12.263 7.948 -12.083 1.00 87.44 104 ARG A O 1
ATOM 822 N N . GLN A 1 105 ? 12.589 6.000 -13.164 1.00 90.25 105 GLN A N 1
ATOM 823 C CA . GLN A 1 105 ? 11.676 6.276 -14.277 1.00 90.25 105 GLN A CA 1
ATOM 824 C C . GLN A 1 105 ? 10.220 5.922 -13.954 1.00 90.25 105 GLN A C 1
ATOM 826 O O . GLN A 1 105 ? 9.320 6.271 -14.714 1.00 90.25 105 GLN A O 1
ATOM 831 N N . VAL A 1 106 ? 9.963 5.245 -12.830 1.00 92.00 106 VAL A N 1
ATOM 832 C CA . VAL A 1 106 ? 8.599 4.913 -12.417 1.00 92.00 106 VAL A CA 1
ATOM 833 C C . VAL A 1 106 ? 7.851 6.203 -12.049 1.00 92.00 106 VAL A C 1
ATOM 835 O O . VAL A 1 106 ? 8.308 6.935 -11.165 1.00 92.00 106 VAL A O 1
ATOM 838 N N . PRO A 1 107 ? 6.694 6.488 -12.677 1.00 94.06 107 PRO A N 1
ATOM 839 C CA . PRO A 1 107 ? 5.954 7.716 -12.420 1.00 94.06 107 PRO A CA 1
ATOM 840 C C . PRO A 1 107 ? 5.374 7.739 -11.002 1.00 94.06 107 PRO A C 1
ATOM 842 O O . PRO A 1 107 ? 5.012 6.706 -10.434 1.00 94.06 107 PRO A O 1
ATOM 845 N N . GLN A 1 108 ? 5.210 8.941 -10.441 1.00 93.50 108 GLN A N 1
ATOM 846 C CA . GLN A 1 108 ? 4.635 9.123 -9.102 1.00 93.50 108 GLN A CA 1
ATOM 847 C C . GLN A 1 108 ? 3.220 8.530 -8.988 1.00 93.50 108 GLN A C 1
ATOM 849 O O . GLN A 1 108 ? 2.863 8.009 -7.930 1.00 93.50 108 GLN A O 1
ATOM 854 N N . SER A 1 109 ? 2.446 8.556 -10.080 1.00 95.88 109 SER A N 1
ATOM 855 C CA . SER A 1 109 ? 1.097 7.984 -10.165 1.00 95.88 109 SER A CA 1
ATOM 856 C C . SER A 1 109 ? 1.066 6.478 -9.880 1.00 95.88 109 SER A C 1
ATOM 858 O O . SER A 1 109 ? 0.069 5.984 -9.357 1.00 95.88 109 SER A O 1
ATOM 860 N N . ALA A 1 110 ? 2.165 5.749 -10.116 1.00 96.62 110 ALA A N 1
ATOM 861 C CA . ALA A 1 110 ? 2.285 4.351 -9.707 1.00 96.62 110 ALA A CA 1
ATOM 862 C C . ALA A 1 110 ? 2.247 4.218 -8.177 1.00 96.62 110 ALA A C 1
ATOM 864 O O . ALA A 1 110 ? 1.539 3.378 -7.628 1.00 96.62 110 ALA A O 1
ATOM 865 N N . PHE A 1 111 ? 2.986 5.066 -7.463 1.00 96.56 111 PHE A N 1
ATOM 866 C CA . PHE A 1 111 ? 3.020 5.026 -6.001 1.00 96.56 111 PHE A CA 1
ATOM 867 C C . PHE A 1 111 ? 1.743 5.589 -5.371 1.00 96.56 111 PHE A C 1
ATOM 869 O O . PHE A 1 111 ? 1.362 5.149 -4.288 1.00 96.56 111 PHE A O 1
ATOM 876 N N . ASP A 1 112 ? 1.055 6.504 -6.056 1.00 97.00 112 ASP A N 1
ATOM 877 C CA . ASP A 1 112 ? -0.285 6.942 -5.658 1.00 97.00 112 ASP A CA 1
ATOM 878 C C . ASP A 1 112 ? -1.317 5.808 -5.789 1.00 97.00 112 ASP A C 1
ATOM 880 O O . ASP A 1 112 ? -2.022 5.501 -4.826 1.00 97.00 112 ASP A O 1
ATOM 884 N N . LEU A 1 113 ? -1.326 5.089 -6.919 1.00 98.06 113 LEU A N 1
ATOM 885 C CA . LEU A 1 113 ? -2.175 3.907 -7.084 1.00 98.06 113 LEU A CA 1
ATOM 886 C C . LEU A 1 113 ? -1.847 2.837 -6.036 1.00 98.06 113 LEU A C 1
ATOM 888 O O . LEU A 1 113 ? -2.753 2.279 -5.418 1.00 98.06 113 LEU A O 1
ATOM 892 N N . LEU A 1 114 ? -0.558 2.571 -5.794 1.00 97.62 114 LEU A N 1
ATOM 893 C CA . LEU A 1 114 ? -0.125 1.635 -4.757 1.00 97.62 114 LEU A CA 1
ATOM 894 C C . LEU A 1 114 ? -0.667 2.042 -3.381 1.00 97.62 114 LEU A C 1
ATOM 896 O O . LEU A 1 114 ? -1.142 1.180 -2.646 1.00 97.62 114 LEU A O 1
ATOM 900 N N . ASN A 1 115 ? -0.623 3.331 -3.040 1.00 96.69 115 ASN A N 1
ATOM 901 C CA . ASN A 1 115 ? -1.182 3.832 -1.790 1.00 96.69 115 ASN A CA 1
ATOM 902 C C . ASN A 1 115 ? -2.683 3.538 -1.676 1.00 96.69 115 ASN A C 1
ATOM 904 O O . ASN A 1 115 ? -3.127 3.043 -0.646 1.00 96.69 115 ASN A O 1
ATOM 908 N N . LYS A 1 116 ? -3.451 3.798 -2.740 1.00 97.50 116 LYS A N 1
ATOM 909 C CA . LYS A 1 116 ? -4.901 3.548 -2.771 1.00 97.50 116 LYS A CA 1
ATOM 910 C C . LYS A 1 116 ? -5.249 2.056 -2.699 1.00 97.50 116 LYS A C 1
ATOM 912 O O . LYS A 1 116 ? -6.255 1.688 -2.100 1.00 97.50 116 LYS A O 1
ATOM 917 N N . LEU A 1 117 ? -4.413 1.194 -3.283 1.00 97.75 117 LEU A N 1
ATOM 918 C CA . LEU A 1 117 ? -4.545 -0.265 -3.183 1.00 97.75 117 LEU A CA 1
ATOM 919 C C . LEU A 1 117 ? -4.224 -0.786 -1.775 1.00 97.75 117 LEU A C 1
ATOM 921 O O . LEU A 1 117 ? -4.818 -1.770 -1.338 1.00 97.75 117 LEU A O 1
ATOM 925 N N . LEU A 1 118 ? -3.289 -0.136 -1.077 1.00 96.19 118 LEU A N 1
ATOM 926 C CA . LEU A 1 118 ? -2.884 -0.459 0.293 1.00 96.19 118 LEU A CA 1
ATOM 927 C C . LEU A 1 118 ? -3.717 0.269 1.362 1.00 96.19 118 LEU A C 1
ATOM 929 O O . LEU A 1 118 ? -3.325 0.263 2.528 1.00 96.19 118 LEU A O 1
ATOM 933 N N . ASP A 1 119 ? -4.851 0.878 1.000 1.00 96.75 119 ASP A N 1
ATOM 934 C CA . ASP A 1 119 ? -5.763 1.477 1.975 1.00 96.75 119 ASP A CA 1
ATOM 935 C C . ASP A 1 119 ? -6.250 0.393 2.963 1.00 96.75 119 ASP A C 1
ATOM 937 O O . ASP A 1 119 ? -6.854 -0.610 2.540 1.00 96.75 119 ASP A O 1
ATOM 941 N N . PRO A 1 120 ? -5.967 0.538 4.272 1.00 95.56 120 PRO A N 1
ATOM 942 C CA . PRO A 1 120 ? -6.366 -0.452 5.262 1.00 95.56 120 PRO A CA 1
ATOM 943 C C . PRO A 1 120 ? -7.887 -0.524 5.433 1.00 95.56 120 PRO A C 1
ATOM 945 O O . PRO A 1 120 ? -8.392 -1.581 5.809 1.00 95.56 120 PRO A O 1
ATOM 948 N N . ASN A 1 121 ? -8.629 0.548 5.139 1.00 97.19 121 ASN A N 1
ATOM 949 C CA . ASN A 1 121 ? -10.078 0.563 5.274 1.00 97.19 121 ASN A CA 1
ATOM 950 C C . ASN A 1 121 ? -10.733 -0.019 4.006 1.00 97.19 121 ASN A C 1
ATOM 952 O O . ASN A 1 121 ? -10.646 0.575 2.929 1.00 97.19 121 ASN A O 1
ATOM 956 N N . PRO A 1 122 ? -11.435 -1.163 4.104 1.00 97.31 122 PRO A N 1
ATOM 957 C CA . PRO A 1 122 ? -12.016 -1.817 2.933 1.00 97.31 122 PRO A CA 1
ATOM 958 C C . PRO A 1 122 ? -13.114 -0.988 2.253 1.00 97.31 122 PRO A C 1
ATOM 960 O O . PRO A 1 122 ? -13.384 -1.211 1.079 1.00 97.31 122 PRO A O 1
ATOM 963 N N . HIS A 1 123 ? -13.731 -0.036 2.960 1.00 97.62 123 HIS A N 1
ATOM 964 C CA . HIS A 1 123 ? -14.792 0.811 2.412 1.00 97.62 123 HIS A CA 1
ATOM 965 C C . HIS A 1 123 ? -14.269 1.984 1.571 1.00 97.62 123 HIS A C 1
ATOM 967 O O . HIS A 1 123 ? -15.023 2.542 0.780 1.00 97.62 123 HIS A O 1
ATOM 973 N N . THR A 1 124 ? -13.006 2.382 1.756 1.00 97.50 124 THR A N 1
ATOM 974 C CA . THR A 1 124 ? -12.373 3.494 1.020 1.00 97.50 124 THR A CA 1
ATOM 975 C C . THR A 1 124 ? -11.283 3.027 0.062 1.00 97.50 124 THR A C 1
ATOM 977 O O . THR A 1 124 ? -10.876 3.787 -0.819 1.00 97.50 124 THR A O 1
ATOM 980 N N . ARG A 1 125 ? -10.852 1.763 0.182 1.00 98.12 125 ARG A N 1
ATOM 981 C CA . ARG A 1 125 ? -9.929 1.128 -0.757 1.00 98.12 125 ARG A CA 1
ATOM 982 C C . ARG A 1 125 ? -10.467 1.204 -2.181 1.00 98.12 125 ARG A C 1
ATOM 984 O O . ARG A 1 125 ? -11.630 0.905 -2.441 1.00 98.12 125 ARG A O 1
ATOM 991 N N . ILE A 1 126 ? -9.580 1.565 -3.107 1.00 98.38 126 ILE A N 1
ATOM 992 C CA . ILE A 1 126 ? -9.921 1.713 -4.523 1.00 98.38 126 ILE A CA 1
ATOM 993 C C . ILE A 1 126 ? -10.503 0.417 -5.099 1.00 98.38 126 ILE A C 1
ATOM 995 O O . ILE A 1 126 ? -9.982 -0.678 -4.864 1.00 98.38 126 ILE A O 1
ATOM 999 N N . THR A 1 127 ? -11.581 0.546 -5.870 1.00 98.44 127 THR A N 1
ATOM 1000 C CA . THR A 1 127 ? -12.184 -0.586 -6.577 1.00 98.44 127 THR A CA 1
ATOM 1001 C C . THR A 1 127 ? -11.364 -0.953 -7.814 1.00 98.44 127 THR A C 1
ATOM 1003 O O . THR A 1 127 ? -10.562 -0.163 -8.311 1.00 98.44 127 THR A O 1
ATOM 1006 N N . ALA A 1 128 ? -11.581 -2.150 -8.364 1.00 98.00 128 ALA A N 1
ATOM 1007 C CA . ALA A 1 128 ? -10.927 -2.541 -9.613 1.00 98.00 128 ALA A CA 1
ATOM 1008 C C . ALA A 1 128 ? -11.298 -1.609 -10.784 1.00 98.00 128 ALA A C 1
ATOM 1010 O O . ALA A 1 128 ? -10.437 -1.284 -11.596 1.00 98.00 128 ALA A O 1
ATOM 1011 N N . HIS A 1 129 ? -12.555 -1.156 -10.852 1.00 97.69 129 HIS A N 1
ATOM 1012 C CA . HIS A 1 129 ? -13.016 -0.229 -11.886 1.00 97.69 129 HIS A CA 1
ATOM 1013 C C . HIS A 1 129 ? -12.298 1.122 -11.783 1.00 97.69 129 HIS A C 1
ATOM 1015 O O . HIS A 1 129 ? -11.698 1.573 -12.755 1.00 97.69 129 HIS A O 1
ATOM 1021 N N . ASP A 1 130 ? -12.272 1.716 -10.589 1.00 98.00 130 ASP A N 1
ATOM 1022 C CA . ASP A 1 130 ? -11.614 3.009 -10.370 1.00 98.00 130 ASP A CA 1
ATOM 1023 C C . ASP A 1 130 ? -10.095 2.914 -10.564 1.00 98.00 130 ASP A C 1
ATOM 1025 O O . ASP A 1 130 ? -9.465 3.849 -11.057 1.00 98.00 130 ASP A O 1
ATOM 1029 N N . ALA A 1 131 ? -9.496 1.768 -10.221 1.00 97.69 131 ALA A N 1
ATOM 1030 C CA . ALA A 1 131 ? -8.079 1.518 -10.447 1.00 97.69 131 ALA A CA 1
ATOM 1031 C C . ALA A 1 131 ? -7.721 1.532 -11.937 1.00 97.69 131 ALA A C 1
ATOM 1033 O O . ALA A 1 131 ? -6.667 2.057 -12.276 1.00 97.69 131 ALA A O 1
ATOM 1034 N N . LEU A 1 132 ? -8.582 1.015 -12.821 1.00 96.50 132 LEU A N 1
ATOM 1035 C CA . LEU A 1 132 ? -8.368 1.064 -14.275 1.00 96.50 132 LEU A CA 1
ATOM 1036 C C . LEU A 1 132 ? -8.454 2.489 -14.836 1.00 96.50 132 LEU A C 1
ATOM 1038 O O . LEU A 1 132 ? -7.793 2.796 -15.822 1.00 96.50 132 LEU A O 1
ATOM 1042 N N . MET A 1 133 ? -9.227 3.359 -14.187 1.00 96.94 133 MET A N 1
ATOM 1043 C CA . MET A 1 133 ? -9.365 4.770 -14.561 1.00 96.94 133 MET A CA 1
ATOM 1044 C C . MET A 1 133 ? -8.283 5.667 -13.939 1.00 96.94 133 MET A C 1
ATOM 1046 O O . MET A 1 133 ? -8.262 6.875 -14.174 1.00 96.94 133 MET A O 1
ATOM 1050 N N . HIS A 1 134 ? -7.386 5.098 -13.131 1.00 97.19 134 HIS A N 1
ATOM 1051 C CA . HIS A 1 134 ? -6.358 5.845 -12.421 1.00 97.19 134 HIS A CA 1
ATOM 1052 C C . HIS A 1 134 ? -5.348 6.492 -13.390 1.00 97.19 134 HIS A C 1
ATOM 1054 O O . HIS A 1 134 ? -4.937 5.824 -14.343 1.00 97.19 134 HIS A O 1
ATOM 1060 N N . PRO A 1 135 ? -4.830 7.707 -13.097 1.00 96.62 135 PRO A N 1
ATOM 1061 C CA . PRO A 1 135 ? -3.784 8.385 -13.880 1.00 96.62 135 PRO A CA 1
ATOM 1062 C C . PRO A 1 135 ? -2.592 7.513 -14.287 1.00 96.62 135 PRO A C 1
ATOM 1064 O O . PRO A 1 135 ? -1.997 7.695 -15.341 1.00 96.62 135 PRO A O 1
ATOM 1067 N N . PHE A 1 136 ? -2.267 6.511 -13.468 1.00 95.56 136 PHE A N 1
ATOM 1068 C CA . PHE A 1 136 ? -1.208 5.544 -13.761 1.00 95.56 136 PHE A CA 1
ATOM 1069 C C . PHE A 1 136 ? -1.419 4.785 -15.083 1.00 95.56 136 PHE A C 1
ATOM 1071 O O . PHE A 1 136 ? -0.438 4.476 -15.752 1.00 95.56 136 PHE A O 1
ATOM 1078 N N . PHE A 1 137 ? -2.669 4.501 -15.460 1.00 94.44 137 PHE A N 1
ATOM 1079 C CA . PHE A 1 137 ? -3.008 3.823 -16.714 1.00 94.44 137 PHE A CA 1
ATOM 1080 C C . PHE A 1 137 ? -3.530 4.774 -17.797 1.00 94.44 137 PHE A C 1
ATOM 1082 O O . PHE A 1 137 ? -3.499 4.414 -18.970 1.00 94.44 137 PHE A O 1
ATOM 1089 N N . THR A 1 138 ? -4.018 5.962 -17.428 1.00 91.38 138 THR A N 1
ATOM 1090 C CA . THR A 1 138 ? -4.706 6.872 -18.358 1.00 91.38 138 THR A CA 1
ATOM 1091 C C . THR A 1 138 ? -3.842 8.026 -18.866 1.00 91.38 138 THR A C 1
ATOM 1093 O O . THR A 1 138 ? -4.062 8.471 -19.985 1.00 91.38 138 THR A O 1
ATOM 1096 N N . GLU A 1 139 ? -2.822 8.480 -18.127 1.00 75.75 139 GLU A N 1
ATOM 1097 C CA . GLU A 1 139 ? -1.924 9.573 -18.561 1.00 75.75 139 GLU A CA 1
ATOM 1098 C C . GLU A 1 139 ? -0.839 9.123 -19.565 1.00 75.75 139 GLU A C 1
ATOM 1100 O O . GLU A 1 139 ? 0.057 9.894 -19.902 1.00 75.75 139 GLU A O 1
ATOM 1105 N N . GLN A 1 140 ? -0.890 7.870 -20.031 1.00 58.00 140 GLN A N 1
ATOM 1106 C CA . GLN A 1 140 ? 0.073 7.286 -20.977 1.00 58.00 140 GLN A CA 1
ATOM 1107 C C . GLN A 1 140 ? -0.515 7.010 -22.375 1.00 58.00 140 GLN A C 1
ATOM 1109 O O . GLN A 1 140 ? 0.139 6.332 -23.171 1.00 58.00 140 GLN A O 1
ATOM 1114 N N . ILE A 1 141 ? -1.719 7.516 -22.677 1.00 45.25 141 ILE A N 1
ATOM 1115 C CA . ILE A 1 141 ? -2.377 7.407 -23.994 1.00 45.25 141 ILE A CA 1
ATOM 1116 C C . ILE A 1 141 ? -2.474 8.786 -24.644 1.00 45.25 141 ILE A C 1
ATOM 1118 O O . ILE A 1 141 ? -2.929 9.725 -23.954 1.00 45.25 141 ILE A O 1
#

pLDDT: mean 88.73, std 9.91, range [45.25, 98.44]

Radius of gyration: 16.97 Å; chains: 1; bounding box: 45×32×46 Å

Organism: NCBI:txid280406